Protein AF-A0A8S3G2K0-F1 (afdb_monomer)

Foldseek 3Di:
DDFAFPDDDDPVQLVVQLVVQLVVVVPPVLLVVLCVVDVVLNVLLSVQSSLVSNCVRVVVRTDPVSQVVVQVVCCVVVVQDDPPDGPPQWDADSVVRHTDGVVVVDDPDD

Radius of gyration: 14.91 Å; Cα contacts (8 Å, |Δi|>4): 100; chains: 1; bounding box: 39×33×36 Å

Solvent-accessible surface area (backbone atoms only — not comparable to full-atom values): 6477 Å² total; per-residue (Å²): 136,89,64,51,56,68,60,90,70,58,70,67,55,34,51,51,44,27,53,52,48,44,50,55,50,62,73,33,66,72,52,52,58,59,32,74,77,37,74,80,62,30,56,60,52,53,50,52,50,50,52,51,26,44,45,70,29,52,53,57,41,32,26,75,71,25,41,56,54,48,35,53,50,48,44,71,70,67,70,64,66,66,93,62,88,52,66,84,50,45,44,80,37,78,88,80,66,42,65,42,53,55,71,77,75,53,71,92,87,124

InterPro domains:
  IPR026983 Dynein heavy chain [PTHR22878] (2-107)
  IPR041466 Dynein heavy chain, AAA 5 extension domain [PF17852] (2-104)

Organism: NCBI:txid392030

Secondary structure (DSSP, 8-state):
--PPBSS---HHHHHHHHHHHHHHHHTSHHHHHHHTT-HHHHHHHHHHHHHHHHHHHTGGGB-HHHHHHHHHHHHHHH--S-SSS-GGGEEEETTTTEEEEGGGGSPTT-

Nearest PDB structures (foldseek):
  8j07-assembly1_k9  TM=7.117E-01  e=1.450E-06  Homo sapiens
  6g90-assembly1_T  TM=2.370E-01  e=3.891E+00  Saccharomyces cerevisiae
  2vwa-assembly2_B  TM=2.834E-01  e=6.927E+00  Plasmodium falciparum 3D7
  4dgw-assembly1_A  TM=2.370E-01  e=6.094E+00  Saccharomyces cerevisiae S288C

Sequence (110 aa):
MYCKELIPIHELNGIISLTKLFDTFWYTNEIQTQINENETMSGRLIEMWFVFCLMWSIAASVNDEGRRKIDIFFRETEGTFPNKDTVFEFYVDAHNRTWIHWEEQLKEGW

Structure (mmCIF, N/CA/C/O backbone):
data_AF-A0A8S3G2K0-F1
#
_entry.id   AF-A0A8S3G2K0-F1
#
loop_
_atom_site.group_PDB
_atom_site.id
_atom_site.type_symbol
_atom_site.label_atom_id
_atom_site.label_alt_id
_atom_site.label_comp_id
_atom_site.label_asym_id
_atom_site.label_entity_id
_atom_site.label_seq_id
_atom_site.pdbx_PDB_ins_code
_atom_site.Cartn_x
_atom_site.Cartn_y
_atom_site.Cartn_z
_atom_site.occupancy
_atom_site.B_iso_or_equiv
_atom_site.auth_seq_id
_atom_site.auth_comp_id
_atom_site.auth_asym_id
_atom_site.auth_atom_id
_atom_site.pdbx_PDB_model_num
ATOM 1 N N . MET A 1 1 ? 8.501 -14.806 -6.004 1.00 58.19 1 MET A N 1
ATOM 2 C CA . MET A 1 1 ? 7.073 -14.470 -6.196 1.00 58.19 1 MET A CA 1
ATOM 3 C C . MET A 1 1 ? 6.898 -13.906 -7.596 1.00 58.19 1 MET A C 1
ATOM 5 O O . MET A 1 1 ? 7.600 -12.965 -7.923 1.00 58.19 1 MET A O 1
ATOM 9 N N . TYR A 1 2 ? 6.031 -14.486 -8.428 1.00 72.12 2 TYR A N 1
ATOM 10 C CA . TYR A 1 2 ? 5.614 -13.862 -9.691 1.00 72.12 2 TYR A CA 1
ATOM 11 C C . TYR A 1 2 ? 4.174 -13.379 -9.491 1.00 72.12 2 TYR A C 1
ATOM 13 O O . TYR A 1 2 ? 3.265 -14.203 -9.323 1.00 72.12 2 TYR A O 1
ATOM 21 N N . CYS A 1 3 ? 3.995 -12.062 -9.394 1.00 80.56 3 CYS A N 1
ATOM 22 C CA . CYS A 1 3 ? 2.690 -11.412 -9.300 1.00 80.56 3 CYS A CA 1
ATOM 23 C C . CYS A 1 3 ? 2.357 -10.855 -10.680 1.00 80.56 3 CYS A C 1
ATOM 25 O O . CYS A 1 3 ? 3.170 -10.150 -11.270 1.00 80.56 3 CYS A O 1
ATOM 27 N N . LYS A 1 4 ? 1.191 -11.219 -11.214 1.00 82.81 4 LYS A N 1
ATOM 28 C CA . LYS A 1 4 ? 0.770 -10.786 -12.543 1.00 82.81 4 LYS A CA 1
ATOM 29 C C . LYS A 1 4 ? -0.134 -9.572 -12.407 1.00 82.81 4 LYS A C 1
ATOM 31 O O . LYS A 1 4 ? -1.086 -9.594 -11.630 1.00 82.81 4 LYS A O 1
ATOM 36 N N . GLU A 1 5 ? 0.152 -8.541 -13.183 1.00 84.56 5 GLU A N 1
ATOM 37 C CA . GLU A 1 5 ? -0.694 -7.357 -13.281 1.00 84.56 5 GLU A CA 1
ATOM 38 C C . GLU A 1 5 ? -2.028 -7.711 -13.944 1.00 84.56 5 GLU A C 1
ATOM 40 O O . GLU A 1 5 ? -2.072 -8.479 -14.913 1.00 84.56 5 GLU A O 1
ATOM 45 N N . LEU A 1 6 ? -3.128 -7.178 -13.404 1.00 84.81 6 LEU A N 1
ATOM 46 C CA . LEU A 1 6 ? -4.450 -7.353 -14.007 1.00 84.81 6 LEU A CA 1
ATOM 47 C C . LEU A 1 6 ? -4.545 -6.566 -15.321 1.00 84.81 6 LEU A C 1
ATOM 49 O O . LEU A 1 6 ? -5.052 -7.071 -16.322 1.00 84.81 6 LEU A O 1
ATOM 53 N N . ILE A 1 7 ? -4.020 -5.341 -15.303 1.00 84.75 7 ILE A N 1
ATOM 54 C CA . ILE A 1 7 ? -3.856 -4.463 -16.459 1.00 84.75 7 ILE A CA 1
ATOM 55 C C . ILE A 1 7 ? -2.376 -4.089 -16.498 1.00 84.75 7 ILE A C 1
ATOM 57 O O . ILE A 1 7 ? -1.879 -3.602 -15.484 1.00 84.75 7 ILE A O 1
ATOM 61 N N . PRO A 1 8 ? -1.674 -4.309 -17.622 1.00 85.00 8 PRO A N 1
ATOM 62 C CA . PRO A 1 8 ? -0.250 -4.036 -17.697 1.00 85.00 8 PRO A CA 1
ATOM 63 C C . PRO A 1 8 ? 0.018 -2.550 -17.465 1.00 85.00 8 PRO A C 1
ATOM 65 O O . PRO A 1 8 ? -0.543 -1.693 -18.157 1.00 85.00 8 PRO A O 1
ATOM 68 N N . ILE A 1 9 ? 0.892 -2.251 -16.511 1.00 87.62 9 ILE A N 1
ATOM 69 C CA . ILE A 1 9 ? 1.392 -0.907 -16.252 1.00 87.62 9 ILE A CA 1
ATOM 70 C C . ILE A 1 9 ? 2.866 -0.828 -16.636 1.00 87.62 9 ILE A C 1
ATOM 72 O O . ILE A 1 9 ? 3.628 -1.784 -16.544 1.00 87.62 9 ILE A O 1
ATOM 76 N N . HIS A 1 10 ? 3.290 0.342 -17.104 1.00 90.19 10 HIS A N 1
ATOM 77 C CA . HIS A 1 10 ? 4.711 0.586 -17.309 1.00 90.19 10 HIS A CA 1
ATOM 78 C C . HIS A 1 10 ? 5.395 0.718 -15.940 1.00 90.19 10 HIS A C 1
ATOM 80 O O . HIS A 1 10 ? 4.887 1.438 -15.083 1.00 90.19 10 HIS A O 1
ATOM 86 N N . GLU A 1 11 ? 6.565 0.107 -15.745 1.00 88.62 11 GLU A N 1
ATOM 87 C CA . GLU A 1 11 ? 7.282 0.106 -14.454 1.00 88.62 11 GLU A CA 1
ATOM 88 C C . GLU A 1 11 ? 7.479 1.525 -13.892 1.00 88.62 11 GLU A C 1
ATOM 90 O O . GLU A 1 11 ? 7.171 1.805 -12.733 1.00 88.62 11 GLU A O 1
ATOM 95 N N . LEU A 1 12 ? 7.895 2.463 -14.753 1.00 93.31 12 LEU A N 1
ATOM 96 C CA . LEU A 1 12 ? 8.014 3.884 -14.400 1.00 93.31 12 LEU A CA 1
ATOM 97 C C . LEU A 1 12 ? 6.704 4.496 -13.889 1.00 93.31 12 LEU A C 1
ATOM 99 O O . LEU A 1 12 ? 6.749 5.343 -13.004 1.00 93.31 12 LEU A O 1
ATOM 103 N N . ASN A 1 13 ? 5.543 4.074 -14.396 1.00 92.62 13 ASN A N 1
ATOM 104 C CA . ASN A 1 13 ? 4.261 4.573 -13.900 1.00 92.62 13 ASN A CA 1
ATOM 105 C C . ASN A 1 13 ? 3.989 4.073 -12.478 1.00 92.62 13 ASN A C 1
ATOM 107 O O . ASN A 1 13 ? 3.457 4.833 -11.675 1.00 92.62 13 ASN A O 1
ATOM 111 N N . GLY A 1 14 ? 4.385 2.840 -12.147 1.00 91.31 14 GLY A N 1
ATOM 112 C CA . GLY A 1 14 ? 4.322 2.327 -10.777 1.00 91.31 14 GLY A CA 1
ATOM 113 C C . GLY A 1 14 ? 5.177 3.159 -9.819 1.00 91.31 14 GLY A C 1
ATOM 114 O O . GLY A 1 14 ? 4.691 3.591 -8.776 1.00 91.31 14 GLY A O 1
ATOM 115 N N . ILE A 1 15 ? 6.414 3.471 -10.222 1.00 93.81 15 ILE A N 1
ATOM 116 C CA . ILE A 1 15 ? 7.331 4.317 -9.440 1.00 93.81 15 ILE A CA 1
ATOM 117 C C . ILE A 1 15 ? 6.772 5.735 -9.285 1.00 93.81 15 ILE A C 1
ATOM 119 O O . ILE A 1 15 ? 6.736 6.257 -8.177 1.00 93.81 15 ILE A O 1
ATOM 123 N N . ILE A 1 16 ? 6.292 6.349 -10.369 1.00 95.06 16 ILE A N 1
ATOM 124 C CA . ILE A 1 16 ? 5.705 7.696 -10.332 1.00 95.06 16 ILE A CA 1
ATOM 125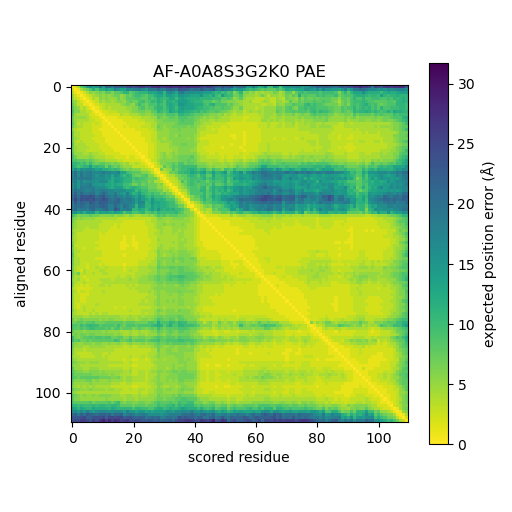 C C . ILE A 1 16 ? 4.481 7.733 -9.409 1.00 95.06 16 ILE A C 1
ATOM 127 O O . ILE A 1 16 ? 4.302 8.700 -8.673 1.00 95.06 16 ILE A O 1
ATOM 131 N N . SER A 1 17 ? 3.630 6.705 -9.440 1.00 94.56 17 SER A N 1
ATOM 132 C CA . SER A 1 17 ? 2.479 6.602 -8.538 1.00 94.56 17 SER A CA 1
ATOM 133 C C . SER A 1 17 ? 2.915 6.480 -7.081 1.00 94.56 17 SER A C 1
ATOM 135 O O . SER A 1 17 ? 2.361 7.174 -6.233 1.00 94.56 17 SER A O 1
ATOM 137 N N . LEU A 1 18 ? 3.930 5.657 -6.796 1.00 94.50 18 LEU A N 1
ATOM 138 C CA . LEU A 1 18 ? 4.499 5.504 -5.457 1.00 94.50 18 LEU A CA 1
ATOM 139 C C . LEU A 1 18 ? 5.025 6.837 -4.919 1.00 94.50 18 LEU A C 1
ATOM 141 O O . LEU A 1 18 ? 4.640 7.244 -3.826 1.00 94.50 18 LEU A O 1
ATOM 145 N N . THR A 1 19 ? 5.879 7.525 -5.683 1.00 93.62 19 THR A N 1
ATOM 146 C CA . THR A 1 19 ? 6.498 8.778 -5.229 1.00 93.62 19 THR A CA 1
ATOM 147 C C . THR A 1 19 ? 5.461 9.876 -5.060 1.00 93.62 19 THR A C 1
ATOM 149 O O . THR A 1 19 ? 5.477 10.563 -4.051 1.00 93.62 19 THR A O 1
ATOM 152 N N . LYS A 1 20 ? 4.503 10.000 -5.989 1.00 94.00 20 LYS A N 1
ATOM 153 C CA . LYS A 1 20 ? 3.414 10.978 -5.861 1.00 94.00 20 LYS A CA 1
ATOM 154 C C . LYS A 1 20 ? 2.564 10.726 -4.624 1.00 94.00 20 LYS A C 1
ATOM 156 O O . LYS A 1 20 ? 2.225 11.674 -3.928 1.00 94.00 20 LYS A O 1
ATOM 161 N N . LEU A 1 21 ? 2.210 9.469 -4.361 1.00 92.25 21 LEU A N 1
ATOM 162 C CA . LEU A 1 21 ? 1.410 9.117 -3.194 1.00 92.25 21 LEU A CA 1
ATOM 163 C C . LEU A 1 21 ? 2.181 9.429 -1.904 1.00 92.25 21 LEU A C 1
ATOM 165 O O . LEU A 1 21 ? 1.653 10.091 -1.014 1.00 92.25 21 LEU A O 1
ATOM 169 N N . PHE A 1 22 ? 3.458 9.058 -1.844 1.00 91.12 22 PHE A N 1
ATOM 170 C CA . PHE A 1 22 ? 4.312 9.361 -0.699 1.00 91.12 22 PHE A CA 1
ATOM 171 C C . PHE A 1 22 ? 4.489 10.872 -0.476 1.00 91.12 22 PHE A C 1
ATOM 173 O O . PHE A 1 22 ? 4.326 11.347 0.648 1.00 91.12 22 PHE A O 1
ATOM 180 N N . ASP A 1 23 ? 4.717 11.641 -1.545 1.00 89.88 23 ASP A N 1
ATOM 181 C CA . ASP A 1 23 ? 4.805 13.102 -1.490 1.00 89.88 23 ASP A CA 1
ATOM 182 C C . ASP A 1 23 ? 3.511 13.707 -0.931 1.00 89.88 23 ASP A C 1
ATOM 184 O O . ASP A 1 23 ? 3.559 14.571 -0.057 1.00 89.88 23 ASP A O 1
ATOM 188 N N . THR A 1 24 ? 2.336 13.239 -1.377 1.00 88.06 24 THR A N 1
ATOM 189 C CA . THR A 1 24 ? 1.054 13.771 -0.879 1.00 88.06 24 THR A CA 1
ATOM 190 C C . THR A 1 24 ? 0.898 13.597 0.628 1.00 88.06 24 THR A C 1
ATOM 192 O O . THR A 1 24 ? 0.464 14.529 1.307 1.00 88.06 24 THR A O 1
ATOM 195 N N . PHE A 1 25 ? 1.316 12.454 1.171 1.00 81.88 25 PHE A N 1
ATOM 196 C CA . PHE A 1 25 ? 1.282 12.214 2.609 1.00 81.88 25 PHE A CA 1
ATOM 197 C C . PHE A 1 25 ? 2.299 13.079 3.350 1.00 81.88 25 PHE A C 1
ATOM 199 O O . PHE A 1 25 ? 1.948 13.687 4.358 1.00 81.88 25 PHE A O 1
ATOM 206 N N . TRP A 1 26 ? 3.514 13.230 2.818 1.00 75.00 26 TRP A N 1
ATOM 207 C CA . TRP A 1 26 ? 4.535 14.093 3.415 1.00 75.00 26 TRP A CA 1
ATOM 208 C C . TRP A 1 26 ? 4.072 15.547 3.580 1.00 75.00 26 TRP A C 1
ATOM 210 O O . TRP A 1 26 ? 4.332 16.171 4.607 1.00 75.00 26 TRP A O 1
ATOM 220 N N . TYR A 1 27 ? 3.34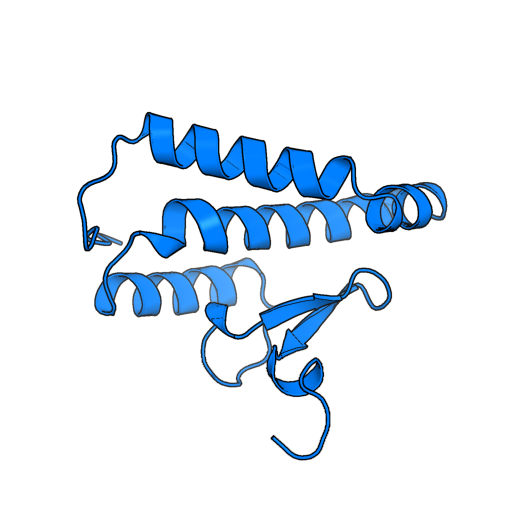6 16.082 2.594 1.00 72.06 27 TYR A N 1
ATOM 221 C CA . TYR A 1 27 ? 2.787 17.437 2.658 1.00 72.06 27 TYR A CA 1
ATOM 222 C C . TYR A 1 27 ? 1.524 17.554 3.522 1.00 72.06 27 TYR A C 1
ATOM 224 O O . TYR A 1 27 ? 1.027 18.662 3.737 1.00 72.06 27 TYR A O 1
ATOM 232 N N . THR A 1 28 ? 0.979 16.443 4.018 1.00 72.06 28 THR A N 1
ATOM 233 C CA . THR A 1 28 ? -0.186 16.476 4.900 1.00 72.06 28 THR A CA 1
ATOM 234 C C . THR A 1 28 ? 0.267 16.889 6.300 1.00 72.06 28 THR A C 1
ATOM 236 O O . THR A 1 28 ? 1.097 16.224 6.921 1.00 72.06 28 THR A O 1
ATOM 239 N N . ASN A 1 29 ? -0.291 17.993 6.815 1.00 58.25 29 ASN A N 1
ATOM 240 C CA . ASN A 1 29 ? 0.101 18.582 8.105 1.00 58.25 29 ASN A CA 1
ATOM 241 C C . ASN A 1 29 ? 0.083 17.581 9.276 1.00 58.25 29 ASN A C 1
ATOM 243 O O . ASN A 1 29 ? 0.828 17.770 10.229 1.00 58.25 29 ASN A O 1
ATOM 247 N N . GLU A 1 30 ? -0.739 16.530 9.209 1.00 62.62 30 GLU A N 1
ATOM 248 C CA . GLU A 1 30 ? -0.860 15.490 10.242 1.00 62.62 30 GLU A CA 1
ATOM 249 C C . GLU A 1 30 ? 0.433 14.701 10.468 1.00 62.62 30 GLU A C 1
ATOM 251 O O . GLU A 1 30 ? 0.786 14.407 11.608 1.00 62.62 30 GLU A O 1
ATOM 256 N N . ILE A 1 31 ? 1.172 14.390 9.400 1.00 63.94 31 ILE A N 1
ATOM 257 C CA . ILE A 1 31 ? 2.445 13.673 9.517 1.00 63.94 31 ILE A CA 1
ATOM 258 C C . ILE A 1 31 ? 3.524 14.629 10.025 1.00 63.94 31 ILE A C 1
ATOM 260 O O . ILE A 1 31 ? 4.303 14.287 10.913 1.00 63.94 31 ILE A O 1
ATOM 264 N N . GLN A 1 32 ? 3.548 15.856 9.504 1.00 61.38 32 GLN A N 1
ATOM 265 C CA . GLN A 1 32 ? 4.577 16.831 9.848 1.00 61.38 32 GLN A CA 1
ATOM 266 C C . GLN A 1 32 ? 4.494 17.285 11.313 1.00 61.38 32 GLN A C 1
ATOM 268 O O . GLN A 1 32 ? 5.529 17.467 11.953 1.00 61.38 32 GLN A O 1
ATOM 273 N N . THR A 1 33 ? 3.291 17.433 11.878 1.00 63.41 33 THR A N 1
ATOM 274 C CA . THR A 1 33 ? 3.129 17.758 13.303 1.00 63.41 33 THR A CA 1
ATOM 275 C C . THR A 1 33 ? 3.598 16.620 14.206 1.00 63.41 33 THR A C 1
ATOM 277 O O . THR A 1 33 ? 4.315 16.883 15.167 1.00 63.41 33 THR A O 1
ATOM 280 N N . GLN A 1 34 ? 3.289 15.366 13.871 1.00 61.72 34 GLN A N 1
ATOM 281 C CA . GLN A 1 34 ? 3.641 14.202 14.694 1.00 61.72 34 GLN A CA 1
ATOM 282 C C . GLN A 1 34 ? 5.116 13.780 14.585 1.00 61.72 34 GLN A C 1
ATOM 284 O O . GLN A 1 34 ? 5.681 13.255 15.545 1.00 61.72 34 GLN A O 1
ATOM 289 N N . ILE A 1 35 ? 5.770 14.033 13.446 1.00 62.94 35 ILE A N 1
ATOM 290 C CA . ILE A 1 35 ? 7.212 13.793 13.263 1.00 62.94 35 ILE A CA 1
ATOM 291 C C . ILE A 1 35 ? 8.053 14.737 14.134 1.00 62.94 35 ILE A C 1
ATOM 293 O O . ILE A 1 35 ? 9.058 14.313 14.705 1.00 62.94 35 ILE A O 1
ATOM 297 N N . ASN A 1 36 ? 7.632 15.996 14.276 1.00 59.94 36 ASN A N 1
ATOM 298 C CA . ASN A 1 36 ? 8.380 17.014 15.019 1.00 59.94 36 ASN A CA 1
ATOM 299 C C . ASN A 1 36 ? 8.403 16.777 16.539 1.00 59.94 36 ASN A C 1
ATOM 301 O O . ASN A 1 36 ? 9.250 17.339 17.230 1.00 59.94 36 ASN A O 1
ATOM 305 N N . GLU A 1 37 ? 7.493 15.957 17.069 1.00 61.72 37 GLU A N 1
ATOM 306 C CA . GLU A 1 37 ? 7.398 15.693 18.507 1.00 61.72 37 GLU A CA 1
ATOM 307 C C . GLU A 1 37 ? 8.433 14.669 19.005 1.00 61.72 37 GLU A C 1
ATOM 309 O O . GLU A 1 37 ? 8.795 14.718 20.177 1.00 61.72 37 GLU A O 1
ATOM 314 N N . ASN A 1 38 ? 8.934 13.759 18.152 1.00 60.53 38 ASN A N 1
ATOM 315 C CA . ASN A 1 38 ? 9.957 12.766 18.523 1.00 60.53 38 ASN A CA 1
ATOM 316 C C . ASN A 1 38 ? 10.725 12.215 17.298 1.00 60.53 38 ASN A C 1
ATOM 318 O O . ASN A 1 38 ? 10.225 11.343 16.582 1.00 60.53 38 ASN A O 1
ATOM 322 N N . GLU A 1 39 ? 11.989 12.621 17.117 1.00 60.25 39 GLU A N 1
ATOM 323 C CA . GLU A 1 39 ? 12.839 12.221 15.975 1.00 60.25 39 GLU A CA 1
ATOM 324 C C . GLU A 1 39 ? 12.977 10.698 15.795 1.00 60.25 39 GLU A C 1
ATOM 326 O O . GLU A 1 39 ? 12.892 10.202 14.676 1.00 60.25 39 GLU A O 1
ATOM 331 N N . THR A 1 40 ? 13.127 9.916 16.868 1.00 59.22 40 THR A N 1
ATOM 332 C CA . THR A 1 40 ? 13.228 8.443 16.776 1.00 59.22 40 THR A CA 1
ATOM 333 C C . THR A 1 40 ? 11.894 7.765 16.456 1.00 59.22 40 THR A C 1
ATOM 335 O O . THR A 1 40 ? 11.880 6.704 15.837 1.00 59.22 40 THR A O 1
ATOM 338 N N . MET A 1 41 ? 10.766 8.377 16.832 1.00 59.47 41 MET A N 1
ATOM 339 C CA . MET A 1 41 ? 9.419 7.856 16.554 1.00 59.47 41 MET A CA 1
ATOM 340 C C . MET A 1 41 ? 8.970 8.162 15.117 1.00 59.47 41 MET A C 1
ATOM 342 O O . MET A 1 41 ? 8.110 7.460 14.583 1.00 59.47 41 MET A O 1
ATOM 346 N N . SER A 1 42 ? 9.575 9.169 14.476 1.00 71.62 42 SER A N 1
ATOM 347 C CA . SER A 1 42 ? 9.297 9.540 13.084 1.00 71.62 42 SER A CA 1
ATOM 348 C C . SER A 1 42 ? 9.651 8.432 12.085 1.00 71.62 42 SER A C 1
ATOM 350 O O . SER A 1 42 ? 8.913 8.210 11.128 1.00 71.62 42 SER A O 1
ATOM 352 N N . GLY A 1 43 ? 10.729 7.681 12.342 1.00 82.44 43 GLY A N 1
ATOM 353 C CA . GLY A 1 43 ? 11.219 6.643 11.433 1.00 82.44 43 GLY A CA 1
ATOM 354 C C . GLY A 1 43 ? 10.209 5.518 11.210 1.00 82.44 43 GLY A C 1
ATOM 355 O O . GLY A 1 43 ? 9.955 5.143 10.067 1.00 82.44 43 GLY A O 1
ATOM 356 N N . ARG A 1 44 ? 9.564 5.037 12.283 1.00 85.19 44 ARG A N 1
ATOM 357 C CA . ARG A 1 44 ? 8.538 3.985 12.180 1.00 85.19 44 ARG A CA 1
ATOM 358 C C . ARG A 1 44 ? 7.308 4.465 11.414 1.00 85.19 44 ARG A C 1
ATOM 360 O O . ARG A 1 44 ? 6.752 3.718 10.617 1.00 85.19 44 ARG A O 1
ATOM 367 N N . LEU A 1 45 ? 6.883 5.706 11.646 1.00 86.69 45 LEU A N 1
ATOM 368 C CA . LEU A 1 45 ? 5.733 6.275 10.950 1.00 86.69 45 LEU A CA 1
ATOM 369 C C . LEU A 1 45 ? 6.013 6.414 9.445 1.00 86.69 45 LEU A C 1
ATOM 371 O O . LEU A 1 45 ? 5.172 6.049 8.628 1.00 86.69 45 LEU A O 1
ATOM 375 N N . ILE A 1 46 ? 7.212 6.877 9.079 1.00 87.75 46 ILE A N 1
ATOM 376 C CA . ILE A 1 46 ? 7.660 6.966 7.682 1.00 87.75 46 ILE A CA 1
ATOM 377 C C . ILE A 1 46 ? 7.679 5.583 7.021 1.00 87.75 46 ILE A C 1
ATOM 379 O O . ILE A 1 46 ? 7.197 5.442 5.900 1.00 87.75 46 ILE A O 1
ATOM 383 N N . GLU A 1 47 ? 8.193 4.563 7.711 1.00 89.69 47 GLU A N 1
ATOM 384 C CA . GLU A 1 47 ? 8.208 3.176 7.228 1.00 89.69 47 GLU A CA 1
ATOM 385 C C . GLU A 1 47 ? 6.788 2.650 6.966 1.00 89.69 47 GLU A C 1
ATOM 387 O O . GLU A 1 47 ? 6.504 2.153 5.875 1.00 89.69 47 GLU A O 1
ATOM 392 N N . MET A 1 48 ? 5.862 2.843 7.911 1.00 91.38 48 MET A N 1
ATOM 393 C CA . MET A 1 48 ? 4.461 2.440 7.746 1.00 91.38 48 MET A CA 1
ATOM 394 C C . MET A 1 48 ? 3.794 3.139 6.555 1.00 91.38 48 MET A C 1
ATOM 396 O O . MET A 1 48 ? 3.128 2.487 5.748 1.00 91.38 48 MET A O 1
ATOM 400 N N . TRP A 1 49 ? 4.000 4.449 6.395 1.00 90.88 49 TRP A N 1
ATOM 401 C CA . TRP A 1 49 ? 3.472 5.190 5.246 1.00 90.88 49 TRP A CA 1
ATOM 402 C C . TRP A 1 49 ? 4.107 4.765 3.929 1.00 90.88 49 TRP A C 1
ATOM 404 O O . TRP A 1 49 ? 3.415 4.698 2.915 1.00 90.88 49 TRP A O 1
ATOM 414 N N . PHE A 1 50 ? 5.395 4.431 3.927 1.00 91.94 50 PHE A N 1
ATOM 415 C CA . PHE A 1 50 ? 6.057 3.891 2.747 1.00 91.94 50 PHE A CA 1
ATOM 416 C C . PHE A 1 50 ? 5.430 2.556 2.323 1.00 91.94 50 PHE A C 1
ATOM 418 O O . PHE A 1 50 ? 5.096 2.386 1.149 1.00 91.94 50 PHE A O 1
ATOM 425 N 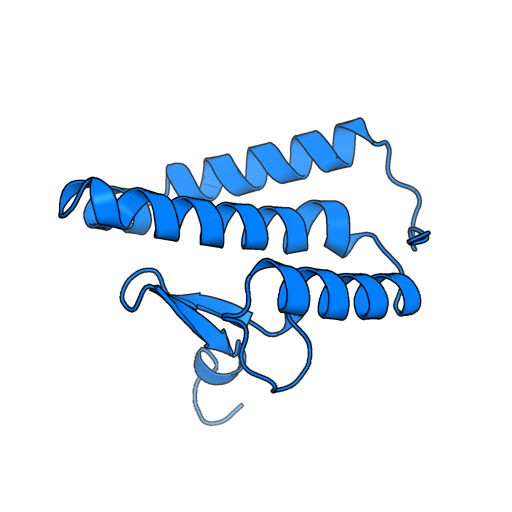N . VAL A 1 51 ? 5.186 1.644 3.272 1.00 93.62 51 VAL A N 1
ATOM 426 C CA . VAL A 1 51 ? 4.487 0.373 3.019 1.00 93.62 51 VAL A CA 1
ATOM 427 C C . VAL A 1 51 ? 3.073 0.614 2.502 1.00 93.62 51 VAL A C 1
ATOM 429 O O . VAL A 1 51 ? 2.677 0.011 1.505 1.00 93.62 51 VAL A O 1
ATOM 432 N N . PHE A 1 52 ? 2.328 1.533 3.118 1.00 93.44 52 PHE A N 1
ATOM 433 C CA . PHE A 1 52 ? 0.996 1.915 2.652 1.00 93.44 52 PHE A CA 1
ATOM 434 C C . PHE A 1 52 ? 1.032 2.433 1.207 1.00 93.44 52 PHE A C 1
ATOM 436 O O . PHE A 1 52 ? 0.241 2.004 0.364 1.00 93.44 52 PHE A O 1
ATOM 443 N N . CYS A 1 53 ? 1.992 3.301 0.883 1.00 94.50 53 CYS A N 1
ATOM 444 C CA . CYS A 1 53 ? 2.141 3.830 -0.467 1.00 94.50 53 CYS A CA 1
ATOM 445 C C . CYS A 1 53 ? 2.518 2.736 -1.469 1.00 94.50 53 CYS A C 1
ATOM 447 O O . CYS A 1 53 ? 1.991 2.714 -2.580 1.00 94.50 53 CYS A O 1
ATOM 449 N N . LEU A 1 54 ? 3.391 1.802 -1.090 1.00 94.12 54 LEU A N 1
ATOM 450 C CA . LEU A 1 54 ? 3.763 0.650 -1.913 1.00 94.12 54 LEU A CA 1
ATOM 451 C C . LEU A 1 54 ? 2.563 -0.262 -2.188 1.00 94.12 54 LEU A C 1
ATOM 453 O O . LEU A 1 54 ? 2.378 -0.726 -3.318 1.00 94.12 54 LEU A O 1
ATOM 457 N N . MET A 1 55 ? 1.724 -0.462 -1.172 1.00 94.00 55 MET A N 1
ATOM 458 C CA . MET A 1 55 ? 0.500 -1.248 -1.251 1.00 94.00 55 MET A CA 1
ATOM 459 C C . MET A 1 55 ? -0.500 -0.644 -2.252 1.00 94.00 55 MET A C 1
ATOM 461 O O . MET A 1 55 ? -1.027 -1.343 -3.117 1.00 94.00 55 MET A O 1
ATOM 465 N N . TRP A 1 56 ? -0.700 0.674 -2.194 1.00 93.88 56 TRP A N 1
ATOM 466 C CA . TRP A 1 56 ? -1.684 1.388 -3.015 1.00 93.88 56 TRP A CA 1
ATOM 467 C C . TRP A 1 56 ? -1.161 1.921 -4.356 1.00 93.88 56 TRP A C 1
ATOM 469 O O . TRP A 1 56 ? -1.929 2.495 -5.125 1.00 93.88 56 TRP A O 1
ATOM 479 N N . SER A 1 57 ? 0.114 1.699 -4.682 1.00 93.88 57 SER A N 1
ATOM 480 C CA . SER A 1 57 ? 0.696 2.062 -5.983 1.00 93.88 57 SER A CA 1
ATOM 481 C C . SER A 1 57 ? 1.034 0.830 -6.821 1.00 93.88 57 SER A C 1
ATOM 483 O O . SER A 1 57 ? 0.354 0.534 -7.801 1.00 93.88 57 SER A O 1
ATOM 485 N N . ILE A 1 58 ? 2.069 0.087 -6.430 1.00 91.69 58 ILE A N 1
ATOM 486 C CA . ILE A 1 58 ? 2.593 -1.047 -7.195 1.00 91.69 58 ILE A CA 1
ATOM 487 C C . ILE A 1 58 ? 1.720 -2.277 -6.954 1.00 91.69 58 ILE A C 1
ATOM 489 O O . ILE A 1 58 ? 1.216 -2.882 -7.900 1.00 91.69 58 ILE A O 1
ATOM 493 N N . ALA A 1 59 ? 1.473 -2.621 -5.689 1.00 91.75 59 ALA A N 1
ATOM 494 C CA . ALA A 1 59 ? 0.692 -3.803 -5.341 1.00 91.75 59 ALA A CA 1
ATOM 495 C C . ALA A 1 59 ? -0.795 -3.686 -5.708 1.00 91.75 59 ALA A C 1
ATOM 497 O O . ALA A 1 59 ? -1.460 -4.696 -5.914 1.00 91.75 59 ALA A O 1
ATOM 498 N N . ALA A 1 60 ? -1.328 -2.475 -5.858 1.00 90.31 60 ALA A N 1
ATOM 499 C CA . ALA A 1 60 ? -2.709 -2.281 -6.284 1.00 90.31 60 ALA A CA 1
ATOM 500 C C . ALA A 1 60 ? -2.978 -2.816 -7.705 1.00 90.31 60 ALA A C 1
ATOM 502 O O . ALA A 1 60 ? -4.114 -3.193 -8.004 1.00 90.31 60 ALA A O 1
ATOM 503 N N . SER A 1 61 ? -1.942 -2.872 -8.555 1.00 90.62 61 SER A N 1
ATOM 504 C CA . SER A 1 61 ? -2.029 -3.267 -9.971 1.00 90.62 61 SER A CA 1
ATOM 505 C C . SER A 1 61 ? -2.120 -4.780 -10.208 1.00 90.62 61 SER A C 1
ATOM 507 O O . SER A 1 61 ? -2.512 -5.219 -11.296 1.00 90.62 61 SER A O 1
ATOM 509 N N . VAL A 1 62 ? -1.760 -5.595 -9.211 1.00 91.81 62 VAL A N 1
ATOM 510 C CA . VAL A 1 62 ? -1.718 -7.050 -9.376 1.00 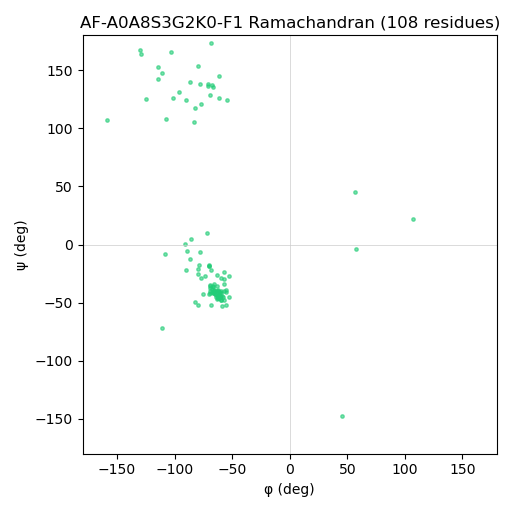91.81 62 VAL A CA 1
ATOM 511 C C . VAL A 1 62 ? -3.108 -7.674 -9.276 1.00 91.81 62 VAL A C 1
ATOM 513 O O . VAL A 1 62 ? -4.017 -7.142 -8.636 1.00 91.81 62 VAL A O 1
ATOM 516 N N . ASN A 1 63 ? -3.268 -8.825 -9.923 1.00 91.69 63 ASN A N 1
ATOM 517 C CA . ASN A 1 63 ? -4.484 -9.627 -9.863 1.00 91.69 63 ASN A CA 1
ATOM 518 C C . ASN A 1 63 ? -4.709 -10.248 -8.470 1.00 91.69 63 ASN A C 1
ATOM 520 O O . ASN A 1 63 ? -3.835 -10.206 -7.606 1.00 91.69 63 ASN A O 1
ATOM 524 N N . ASP A 1 64 ? -5.859 -10.895 -8.272 1.00 91.50 64 ASP A N 1
ATOM 525 C CA . ASP A 1 64 ? -6.244 -11.494 -6.983 1.00 91.50 64 ASP A CA 1
ATOM 526 C C . ASP A 1 64 ? -5.207 -12.485 -6.432 1.00 91.50 64 ASP A C 1
ATOM 528 O O . ASP A 1 64 ? -4.929 -12.512 -5.233 1.00 91.50 64 ASP A O 1
ATOM 532 N N . GLU A 1 65 ? -4.590 -13.293 -7.300 1.00 92.50 65 GLU A N 1
ATOM 533 C CA . GLU A 1 65 ? -3.533 -14.223 -6.889 1.00 92.50 65 GLU A CA 1
ATOM 534 C C . GLU A 1 65 ? -2.271 -13.475 -6.431 1.00 92.50 65 GLU A C 1
ATOM 536 O O . GLU A 1 65 ? -1.650 -13.843 -5.432 1.00 92.50 65 GLU A O 1
ATOM 541 N N . GLY A 1 66 ? -1.900 -12.405 -7.136 1.00 92.38 66 GLY A N 1
ATOM 542 C CA . GLY A 1 66 ? -0.824 -11.506 -6.745 1.00 92.38 66 GLY A CA 1
ATOM 543 C C . GLY A 1 66 ? -1.116 -10.825 -5.412 1.00 92.38 66 GLY A C 1
ATOM 544 O O . GLY A 1 66 ? -0.240 -10.800 -4.553 1.00 92.38 66 GLY A O 1
ATOM 545 N N . ARG A 1 67 ? -2.350 -10.353 -5.196 1.00 92.81 67 ARG A N 1
ATOM 546 C CA . ARG A 1 67 ? -2.765 -9.718 -3.937 1.00 92.81 67 ARG A CA 1
ATOM 547 C C . ARG A 1 67 ? -2.610 -10.662 -2.751 1.00 92.81 67 ARG A C 1
ATOM 549 O O . ARG A 1 67 ? -2.066 -10.248 -1.737 1.00 92.81 67 ARG A O 1
ATOM 556 N N . ARG A 1 68 ? -2.968 -11.943 -2.896 1.00 92.62 68 ARG A N 1
ATOM 557 C CA . ARG A 1 68 ? -2.735 -12.964 -1.852 1.00 92.62 68 ARG A CA 1
ATOM 558 C C . ARG A 1 68 ? -1.252 -13.160 -1.536 1.00 92.62 68 ARG A C 1
ATOM 560 O O . ARG A 1 68 ? -0.885 -13.302 -0.377 1.00 92.62 68 ARG A O 1
ATOM 567 N N . LYS A 1 69 ? -0.384 -13.168 -2.554 1.00 94.19 69 LYS A N 1
ATOM 568 C CA . LYS A 1 69 ? 1.074 -13.278 -2.348 1.00 94.19 69 LYS A CA 1
ATOM 569 C C . LYS A 1 69 ? 1.627 -12.045 -1.634 1.00 94.19 69 LYS A C 1
ATOM 571 O O . LYS A 1 69 ? 2.499 -12.182 -0.784 1.00 94.19 69 LYS A O 1
ATOM 576 N N . ILE A 1 70 ? 1.119 -10.867 -1.986 1.00 93.94 70 ILE A N 1
ATOM 577 C CA . ILE A 1 70 ? 1.516 -9.592 -1.388 1.00 93.94 70 ILE A CA 1
ATOM 578 C C . ILE A 1 70 ? 1.037 -9.477 0.060 1.00 93.94 70 ILE A C 1
ATOM 580 O O . ILE A 1 70 ? 1.799 -9.020 0.904 1.00 93.94 70 ILE A O 1
ATOM 584 N N . ASP A 1 71 ? -0.179 -9.932 0.358 1.00 94.00 71 ASP A N 1
ATOM 585 C CA . ASP A 1 71 ? -0.702 -10.005 1.723 1.00 94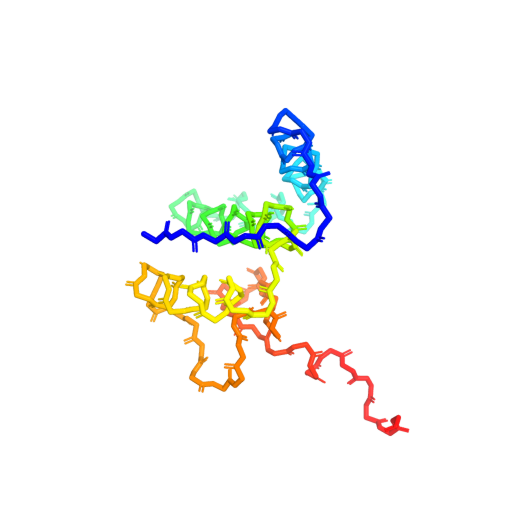.00 71 ASP A CA 1
ATOM 586 C C . ASP A 1 71 ? 0.235 -10.807 2.636 1.00 94.00 71 ASP A C 1
ATOM 588 O O . ASP A 1 71 ? 0.707 -10.290 3.647 1.00 94.00 71 ASP A O 1
ATOM 592 N N . ILE A 1 72 ? 0.605 -12.022 2.218 1.00 93.50 72 ILE A N 1
ATOM 593 C CA . ILE A 1 72 ? 1.562 -12.862 2.952 1.00 93.50 72 ILE A CA 1
ATOM 594 C C . ILE A 1 72 ? 2.916 -12.152 3.088 1.00 93.50 72 ILE A C 1
ATOM 596 O O . ILE A 1 72 ? 3.451 -12.059 4.189 1.00 93.50 72 ILE A O 1
ATOM 600 N N . PHE A 1 73 ? 3.443 -11.598 1.991 1.00 93.75 73 PHE A N 1
ATOM 601 C CA . PHE A 1 73 ? 4.732 -10.904 1.982 1.00 93.75 73 PHE A CA 1
ATOM 602 C C . PHE A 1 73 ? 4.793 -9.745 2.988 1.00 93.75 73 PHE A C 1
ATOM 604 O O . PHE A 1 73 ? 5.752 -9.638 3.756 1.00 93.75 73 PHE A O 1
ATOM 611 N N . PHE A 1 74 ? 3.778 -8.878 3.006 1.00 93.12 74 PHE A N 1
ATOM 612 C CA . PHE A 1 74 ? 3.750 -7.744 3.926 1.00 93.12 74 PHE A CA 1
ATOM 613 C C . PHE A 1 74 ? 3.561 -8.184 5.374 1.00 93.12 74 PHE A C 1
ATOM 615 O O . PHE A 1 74 ? 4.203 -7.624 6.259 1.00 93.12 74 PHE A O 1
ATOM 622 N N . ARG A 1 75 ? 2.741 -9.208 5.630 1.00 92.50 75 ARG A N 1
ATOM 623 C CA . ARG A 1 75 ? 2.560 -9.759 6.981 1.00 92.50 75 ARG A CA 1
ATOM 624 C C . ARG A 1 75 ? 3.850 -10.366 7.532 1.00 92.50 75 ARG A C 1
ATOM 626 O O . ARG A 1 75 ? 4.157 -10.153 8.700 1.00 92.50 75 ARG A O 1
ATOM 633 N N . GLU A 1 76 ? 4.622 -11.057 6.695 1.00 92.38 76 GLU A N 1
ATOM 634 C CA . GLU A 1 76 ? 5.931 -11.613 7.065 1.00 92.38 76 GLU A CA 1
ATOM 635 C C . GLU A 1 76 ? 6.996 -10.527 7.283 1.00 92.38 76 GLU A C 1
ATOM 637 O O . GLU A 1 76 ? 7.843 -10.677 8.161 1.00 92.38 76 GLU A O 1
ATOM 642 N N . THR A 1 77 ? 6.950 -9.439 6.508 1.00 88.94 77 THR A N 1
ATOM 643 C CA . THR A 1 77 ? 7.958 -8.365 6.559 1.00 88.94 77 THR A CA 1
ATOM 644 C C . THR A 1 77 ? 7.700 -7.374 7.696 1.00 88.94 77 THR A C 1
ATOM 646 O O . THR A 1 77 ? 8.608 -7.076 8.464 1.00 88.94 77 THR A O 1
ATOM 649 N N . GLU A 1 78 ? 6.469 -6.870 7.828 1.00 84.31 78 GLU A N 1
ATOM 650 C CA . GLU A 1 78 ? 6.129 -5.811 8.789 1.00 84.31 78 GLU A CA 1
ATOM 651 C C . GLU A 1 78 ? 5.687 -6.333 10.156 1.00 84.31 78 GLU A C 1
ATOM 653 O O . GLU A 1 78 ? 5.705 -5.570 11.121 1.00 84.31 78 GLU A O 1
ATOM 658 N N . GLY A 1 79 ? 5.217 -7.586 10.256 1.00 82.94 79 GLY A N 1
ATOM 659 C CA . GLY A 1 79 ? 4.817 -8.262 11.503 1.00 82.94 79 GLY A CA 1
ATOM 660 C C . GLY A 1 79 ? 3.715 -7.590 12.344 1.00 82.94 79 GLY A C 1
ATOM 661 O O . GLY A 1 79 ? 3.303 -8.136 13.364 1.00 82.94 79 GLY A O 1
ATOM 662 N N . THR A 1 80 ? 3.241 -6.410 11.944 1.00 88.94 80 THR A N 1
ATOM 663 C CA . THR A 1 80 ? 2.361 -5.524 12.725 1.00 88.94 80 THR A CA 1
ATOM 664 C C . THR A 1 80 ? 0.933 -5.469 12.192 1.00 88.94 80 THR A C 1
ATOM 666 O O . THR A 1 80 ? 0.061 -4.905 12.851 1.00 88.94 80 THR A O 1
ATOM 669 N N . PHE A 1 81 ? 0.670 -6.057 11.023 1.00 91.50 81 PHE A N 1
ATOM 670 C CA . PHE A 1 81 ? -0.676 -6.144 10.459 1.00 91.50 81 PHE A CA 1
ATOM 671 C C . PHE A 1 81 ? -1.561 -7.098 11.281 1.00 91.50 81 PHE A C 1
ATOM 673 O O . PHE A 1 81 ? -1.181 -8.256 11.478 1.00 91.50 81 PHE A O 1
ATOM 680 N N . PRO A 1 82 ? -2.765 -6.678 11.710 1.00 91.12 82 PRO A N 1
ATOM 681 C CA . PRO A 1 82 ? -3.720 -7.558 12.381 1.00 91.12 82 PRO A CA 1
ATOM 682 C C . PRO A 1 82 ? -4.161 -8.727 11.489 1.00 91.12 82 PRO A C 1
ATOM 684 O O . PRO A 1 82 ? -4.346 -8.553 10.289 1.00 91.12 82 PRO A O 1
ATOM 687 N N . ASN A 1 83 ? -4.405 -9.911 12.060 1.00 89.19 83 ASN A N 1
ATOM 688 C CA . ASN A 1 83 ? -4.744 -11.147 11.319 1.00 89.19 83 ASN A CA 1
ATOM 689 C C . ASN A 1 83 ? -6.159 -11.182 10.694 1.00 89.19 83 ASN A C 1
ATOM 691 O O . ASN A 1 83 ? -6.604 -12.242 10.257 1.00 89.19 83 ASN A O 1
ATOM 695 N N . LYS A 1 84 ? -6.886 -10.062 10.690 1.00 90.81 84 LYS A N 1
ATOM 696 C CA . LYS A 1 84 ? -8.208 -9.937 10.059 1.00 90.81 84 LYS A CA 1
ATOM 697 C C . LYS A 1 84 ? -8.025 -9.562 8.583 1.00 90.81 84 LYS A C 1
ATOM 699 O O . LYS A 1 84 ? -7.149 -8.755 8.295 1.00 90.81 84 LYS A O 1
ATOM 704 N N . ASP A 1 85 ? -8.831 -10.150 7.698 1.00 92.19 85 ASP A N 1
ATOM 705 C CA . ASP A 1 85 ? -8.881 -9.871 6.252 1.00 92.19 85 ASP A CA 1
ATOM 706 C C . ASP A 1 85 ? -7.491 -9.776 5.587 1.00 92.19 85 ASP A C 1
ATOM 708 O O . ASP A 1 85 ? -6.576 -10.510 5.975 1.00 92.19 85 ASP A O 1
ATOM 712 N N . THR A 1 86 ? -7.307 -8.955 4.552 1.00 93.31 86 THR A N 1
ATOM 713 C CA . THR A 1 86 ? -5.998 -8.758 3.914 1.00 93.31 86 THR A CA 1
ATOM 714 C C . THR A 1 86 ? -5.381 -7.430 4.344 1.00 93.31 86 THR A C 1
ATOM 716 O O . THR A 1 86 ? -6.035 -6.561 4.914 1.00 93.31 86 THR A O 1
ATOM 719 N N . VAL A 1 87 ? -4.088 -7.243 4.091 1.00 94.62 87 VAL A N 1
ATOM 720 C CA . VAL A 1 87 ? -3.397 -5.974 4.376 1.00 94.62 87 VAL A CA 1
ATOM 721 C C . VAL A 1 87 ? -4.043 -4.768 3.678 1.00 94.62 87 VAL A C 1
ATOM 723 O O . VAL A 1 87 ? -3.914 -3.649 4.167 1.00 94.62 87 VAL A O 1
ATOM 726 N N . PHE A 1 88 ? -4.772 -4.991 2.577 1.00 94.06 88 PHE A N 1
ATOM 727 C CA . PHE A 1 88 ? -5.457 -3.943 1.816 1.00 94.06 88 PHE A CA 1
ATOM 728 C C . PHE A 1 88 ? -6.655 -3.339 2.566 1.00 94.06 88 PHE A C 1
ATOM 730 O O . PHE A 1 88 ? -7.075 -2.226 2.247 1.00 94.06 88 PHE A O 1
ATOM 737 N N . GLU A 1 89 ? -7.177 -4.027 3.585 1.00 94.75 89 GLU A N 1
ATOM 738 C CA . GLU A 1 89 ? -8.282 -3.548 4.415 1.00 94.75 89 GLU A CA 1
ATOM 739 C C . GLU A 1 89 ? -7.819 -2.656 5.583 1.00 94.75 89 GLU A C 1
ATOM 741 O O . GLU A 1 89 ? -8.645 -2.219 6.385 1.00 94.75 89 GLU A O 1
ATOM 746 N N . PHE A 1 90 ? -6.524 -2.335 5.663 1.00 94.31 90 PHE A N 1
ATOM 747 C CA . PHE A 1 90 ? -5.962 -1.499 6.721 1.00 94.31 90 PHE A CA 1
ATOM 748 C C . PHE A 1 90 ? -5.420 -0.162 6.212 1.00 94.31 90 PHE A C 1
ATOM 750 O O . PHE A 1 90 ? -4.952 -0.028 5.078 1.00 94.31 90 PHE A O 1
ATOM 757 N N . TYR A 1 91 ? -5.424 0.825 7.104 1.00 91.94 91 TYR A N 1
ATOM 758 C CA . TYR A 1 91 ? -4.775 2.120 6.929 1.00 91.94 91 TYR A CA 1
ATOM 759 C C . TYR A 1 91 ? -3.890 2.456 8.132 1.00 91.94 91 TYR A C 1
ATOM 761 O O . TYR A 1 91 ? -3.985 1.831 9.192 1.00 91.94 91 TYR A O 1
ATOM 769 N N . VAL A 1 92 ? -2.999 3.431 7.950 1.00 90.81 92 VAL A N 1
ATOM 770 C CA . VAL A 1 92 ? -2.079 3.887 8.996 1.00 90.81 92 VAL A CA 1
ATOM 7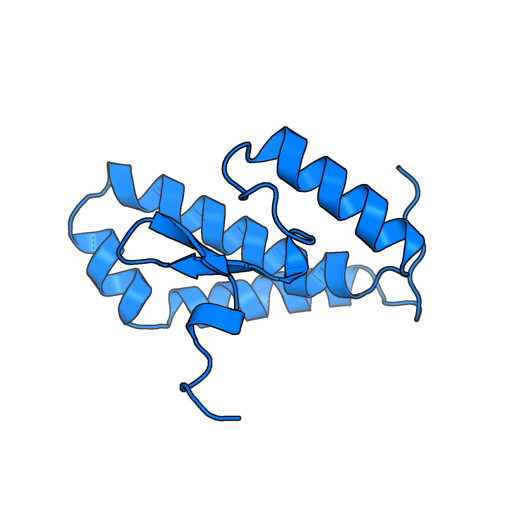71 C C . VAL A 1 92 ? -2.799 4.868 9.916 1.00 90.81 92 VAL A C 1
ATOM 773 O O . VAL A 1 92 ? -3.179 5.959 9.493 1.00 90.81 92 VAL A O 1
ATOM 776 N N . ASP A 1 93 ? -2.927 4.517 11.191 1.00 88.88 93 ASP A N 1
ATOM 777 C CA . ASP A 1 93 ? -3.229 5.487 12.236 1.00 88.88 93 ASP A CA 1
ATOM 778 C C . ASP A 1 93 ? -1.928 6.154 12.675 1.00 88.88 93 ASP A C 1
ATOM 780 O O . ASP A 1 93 ? -1.112 5.558 13.379 1.00 88.88 93 ASP A O 1
ATOM 784 N N . ALA A 1 94 ? -1.728 7.400 12.252 1.00 83.88 94 ALA A N 1
ATOM 785 C CA . ALA A 1 94 ? -0.521 8.145 12.573 1.00 83.88 94 ALA A CA 1
ATOM 786 C C . ALA A 1 94 ? -0.405 8.439 14.083 1.00 83.88 94 ALA A C 1
ATOM 788 O O . ALA A 1 94 ? 0.693 8.380 14.641 1.00 83.88 94 ALA A O 1
ATOM 789 N N . HIS A 1 95 ? -1.536 8.657 14.767 1.00 81.50 95 HIS A N 1
ATOM 790 C CA . HIS A 1 95 ? -1.565 8.990 16.190 1.00 81.50 95 HIS A CA 1
ATOM 791 C C . HIS A 1 95 ? -1.121 7.807 17.056 1.00 81.50 95 HIS A C 1
ATOM 793 O O . HIS A 1 95 ? -0.209 7.937 17.876 1.00 81.50 95 HIS A O 1
ATOM 799 N N . ASN A 1 96 ? -1.736 6.640 16.845 1.00 85.06 96 ASN A N 1
ATOM 800 C CA . ASN A 1 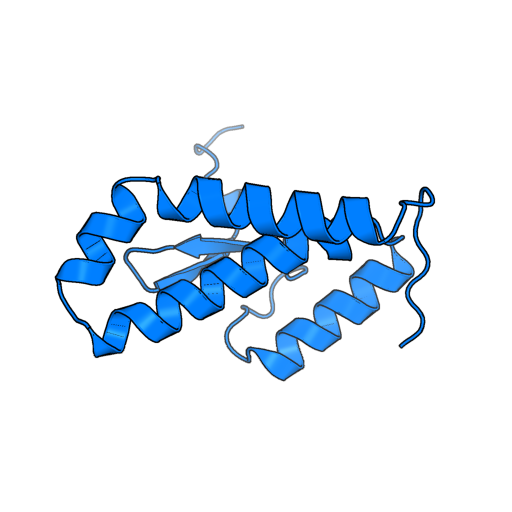96 ? -1.404 5.432 17.602 1.00 85.06 96 ASN A CA 1
ATOM 801 C C . ASN A 1 96 ? -0.233 4.642 16.999 1.00 85.06 96 ASN A C 1
ATOM 803 O O . ASN A 1 96 ? 0.332 3.782 17.675 1.00 85.06 96 ASN A O 1
ATOM 807 N N . ARG A 1 97 ? 0.179 4.962 15.764 1.00 85.50 97 ARG A N 1
ATOM 808 C CA . ARG A 1 97 ? 1.215 4.259 14.984 1.00 85.50 97 ARG A CA 1
ATOM 809 C C . ARG A 1 97 ? 0.896 2.777 14.816 1.00 85.50 97 ARG A C 1
ATOM 811 O O . ARG A 1 97 ? 1.745 1.905 15.001 1.00 85.50 97 ARG A O 1
ATOM 818 N N . THR A 1 98 ? -0.354 2.501 14.477 1.00 90.75 98 THR A N 1
ATOM 819 C CA . THR A 1 98 ? -0.891 1.154 14.286 1.00 90.75 98 THR A CA 1
ATOM 820 C C . THR A 1 98 ? -1.631 1.053 12.959 1.00 90.75 98 THR A C 1
ATOM 822 O O . THR A 1 98 ? -1.913 2.051 12.297 1.00 90.75 98 THR A O 1
ATOM 825 N N . TRP A 1 99 ? -1.925 -0.180 12.558 1.00 92.88 99 TRP A N 1
ATOM 826 C CA . TRP A 1 99 ? -2.810 -0.460 11.436 1.00 92.88 99 TRP A CA 1
ATOM 827 C C . TRP A 1 99 ? -4.239 -0.582 11.951 1.00 92.88 99 TRP A C 1
ATOM 829 O O . TRP A 1 99 ? -4.500 -1.397 12.838 1.00 92.88 99 TRP A O 1
ATOM 839 N N . ILE A 1 100 ? -5.148 0.210 11.393 1.00 93.75 100 ILE A N 1
ATOM 840 C CA . ILE A 1 100 ? -6.573 0.183 11.733 1.00 93.75 100 ILE A CA 1
ATOM 841 C C . ILE A 1 100 ? -7.368 -0.280 10.518 1.00 93.75 100 ILE A C 1
ATOM 843 O O . ILE A 1 100 ? -7.017 0.033 9.381 1.00 93.75 100 ILE A O 1
ATOM 847 N N . HIS A 1 101 ? -8.413 -1.071 10.755 1.00 94.06 101 HIS A N 1
ATOM 848 C CA . HIS A 1 101 ? -9.271 -1.579 9.694 1.00 94.06 101 HIS A CA 1
ATOM 849 C C . HIS A 1 101 ? -10.125 -0.447 9.101 1.00 94.06 101 HIS A C 1
ATOM 851 O O . HIS A 1 101 ? -10.693 0.350 9.846 1.00 94.06 101 HIS A O 1
ATOM 857 N N . TRP A 1 102 ? -10.285 -0.386 7.776 1.00 91.19 102 TRP A N 1
ATOM 858 C CA . TRP A 1 102 ? -11.074 0.669 7.120 1.00 91.19 102 TRP A CA 1
ATOM 859 C C . TRP A 1 102 ? -12.525 0.746 7.613 1.00 91.19 102 TRP A C 1
ATOM 861 O O . TRP A 1 102 ? -13.101 1.830 7.638 1.00 91.19 102 TRP A O 1
ATOM 871 N N . GLU A 1 103 ? -13.111 -0.373 8.047 1.00 89.69 103 GLU A N 1
ATOM 872 C CA . GLU A 1 103 ? -14.464 -0.383 8.631 1.00 89.69 103 GLU A CA 1
ATOM 873 C C . GLU A 1 103 ? -14.589 0.489 9.884 1.00 89.69 103 GLU A C 1
ATOM 875 O O . GLU A 1 103 ? -15.663 1.025 10.131 1.00 89.69 103 GLU A O 1
ATOM 880 N N . GLU A 1 104 ? -13.516 0.682 10.656 1.00 87.12 104 GLU A N 1
ATOM 881 C CA . GLU A 1 104 ? -13.546 1.537 11.852 1.00 87.12 104 GLU A CA 1
ATOM 882 C C . GLU A 1 104 ? -13.668 3.027 11.499 1.00 87.12 104 GLU A C 1
ATOM 884 O O . GLU A 1 104 ? -14.059 3.838 12.335 1.00 87.12 104 GLU A O 1
ATOM 889 N N . GLN A 1 105 ? -13.371 3.393 10.247 1.00 80.69 105 GLN A N 1
ATOM 890 C CA . GLN A 1 105 ? -13.577 4.742 9.717 1.00 80.69 105 GLN A CA 1
ATOM 891 C C . GLN A 1 105 ? -14.966 4.936 9.096 1.00 80.69 105 GLN A C 1
ATOM 893 O O . GLN A 1 105 ? -15.326 6.054 8.714 1.00 80.69 105 GLN A O 1
ATOM 898 N N . LEU A 1 106 ? -15.772 3.876 8.989 1.00 79.56 106 LEU A N 1
ATOM 899 C CA . LEU A 1 106 ? -17.152 3.991 8.536 1.00 79.56 106 LEU A CA 1
ATOM 900 C C . LEU A 1 106 ? -18.026 4.511 9.680 1.00 79.56 106 LEU A C 1
ATOM 902 O O . LEU A 1 106 ? -17.904 4.103 10.832 1.00 79.56 106 LEU A O 1
ATOM 906 N N . LYS A 1 107 ? -18.943 5.427 9.361 1.00 74.75 107 LYS A N 1
ATOM 907 C CA . LYS A 1 107 ? -19.945 5.885 10.332 1.00 74.75 107 LYS A CA 1
ATOM 908 C C . LYS A 1 107 ? -20.888 4.727 10.654 1.00 74.75 107 LYS A C 1
ATOM 910 O O . LYS A 1 107 ? -21.368 4.075 9.728 1.00 74.75 107 LYS A O 1
ATOM 915 N N . GLU A 1 108 ? -21.205 4.521 11.931 1.00 72.12 108 GLU A N 1
ATOM 916 C CA . GLU A 1 108 ? -22.217 3.537 12.331 1.00 72.12 108 GLU A CA 1
ATOM 917 C C . GLU A 1 108 ? -23.547 3.804 11.597 1.00 72.12 108 GLU A C 1
ATOM 919 O O . GLU A 1 108 ? -24.091 4.909 11.668 1.00 72.12 108 GLU A O 1
ATOM 924 N N . GLY A 1 109 ? -24.067 2.793 10.890 1.00 66.56 109 GLY A N 1
ATOM 925 C CA . GLY A 1 109 ? -25.405 2.823 10.282 1.00 66.56 109 GLY A CA 1
ATOM 926 C C . GLY A 1 109 ? -25.487 2.971 8.756 1.00 66.56 109 GLY A C 1
ATOM 927 O O . GLY A 1 109 ? -26.532 3.411 8.276 1.00 66.56 109 GLY A O 1
ATOM 928 N N . TRP A 1 110 ? -24.436 2.623 8.007 1.00 53.88 110 TRP A N 1
ATOM 929 C CA . TRP A 1 110 ? -24.529 2.368 6.559 1.00 53.88 110 TRP A CA 1
ATOM 930 C C . TRP A 1 110 ? -24.943 0.928 6.253 1.00 53.88 110 TRP A C 1
ATOM 932 O O . TRP A 1 110 ? -24.443 0.015 6.948 1.00 53.88 110 TRP A O 1
#

pLDDT: mean 84.89, std 11.4, range [53.88, 95.06]

Mean predicted aligned error: 6.22 Å

=== Feature glossary ===
A reading guide for the features in this record.

Start from the sequence.

  · Sequence gives the chain of amino acids in standard one-letter code (A=alanine, C=cysteine, …, Y=tyrosine), read N→C. It is the only feature that is directly encoded by the gene; all structural features are derived from the folded form of this sequence.

Fold it, and yo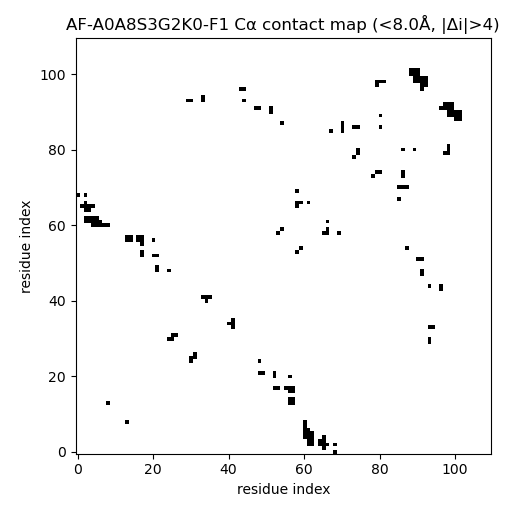u get atomic coordinates and the backbone conformation that goes with them.

  · Structure coordinates are given as an mmCIF _atom_site loop: one row per atom with element, residue name, chain id, sequence number, and x/y/z position in Å. Only the four main-chain atoms per residue are included here; side chains are omitted to keep the record compact.

  · Backbone dihedral angles. Every residue except chain termini has a φ (preceding-C → N → Cα → C) and a ψ (N → Cα → C → next-N). They are reported in degrees following the IUPAC sign convention. Secondary structure is essentially a statement about which (φ, ψ) basin each residue occupies.

  · Eight-state secondary structure (DSSP): H is the canonical α-helix, G the tighter 3₁₀-helix, I the wider π-helix; E/B are β-structure, T and S are turns and bends, and '-' is everything else. DSSP derives these from the pattern of main-chain N–H···O=C hydrogen bonds, not from the sequence.

  · SS3 is a coarse helix/strand/coil call (letters a/b/c) made by the P-SEA algorithm from inter-Cα distances and dihedrals. It is less detailed than DSSP but needs only Cα positions.

Summarize the fold with a handful of shape descriptors and a per-residue structural alphabet.

  · Radius of gyration (Rg) is the root-mean-square distance of Cα atoms from their centroid — a single number for overall size and compactness. A globular domain of N residues has Rg ≈ 2.2·N^0.38 Å; an extended or disordered chain has a much larger Rg. The Cα contact count is the number of residue pairs whose Cα atoms are within 8 Å and are more than four positions apart in sequence — a standard proxy for tertiary packing density. The bounding box is the smallest axis-aligned box enclosing all Cα atoms.

  · 3Di is Foldseek's structural alphabet. Each residue is assigned one of twenty discrete states based on how its Cα sits relative to its spatial (not sequential) neighbors. Aligning 3Di strings finds structural homologs roughly as well as full 3D superposition, but orders of magnitude faster.

  · Solvent-accessible surface area (SASA) is the area in Å² traced out by the centre of a 1.4 Å probe sphere (a water molecule) rolled over the protein's van der Waals surface (Shrake–Rupley / Lee–Richards construction). Buried residues have near-zero SASA; fully exposed residues can exceed 200 Å². The total SASA scales roughly with the number of surface residues.

Ask how reliable the model is.

  · For AlphaFold models, the B-factor field carries pLDDT — the model's own estimate of local accuracy on a 0–100 scale. Regions with pLDDT<50 should be treated as essentially unmodeled; they often correspond to intrinsically disordered segments.

  · For experimental (PDB) structures, the B-factor (temperature factor) quantifies the positional spread of each atom in the crystal — a combination of thermal vibration and static disorder — in units of Å². High B-factors mark flexible loops or poorly resolved regions; low B-factors mark the rigid, well-ordered core.

  · Predicted Aligned Error (PAE) is 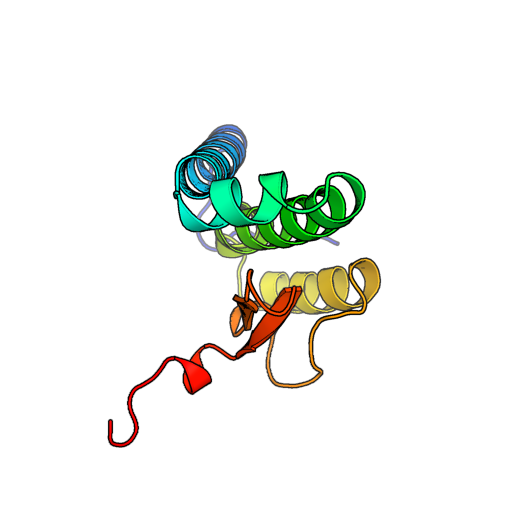an AlphaFold confidence matrix: entry (i, j) is the expected error in the position of residue j, in ångströms, when the prediction is superimposed on the true structure at residue i. Low PAE within a block of residues means that block is internally rigid and well-predicted; high PAE between two blocks means their relative placement is uncertain even if each block individually is confident.

Place it in context: what it resembles, what it is annotated as, and how it looks.

  · Structural nearest neighbors (via Foldseek easy-search vs the PDB). Reported per hit: target PDB id, E-value, and alignment TM-score. A TM-score above ~0.5 is the conventional threshold for 'same fold'.

  · Functional annotations link the protein to curated databases. InterPro entries identify conserved domains and families by matching the sequence against member-database signatures (Pfam, PROSITE, CDD, …). Gene Ontology (GO) terms describe molecular function, biological process, and cellular component in a controlled vocabulary. CATH places the structure in a hierarchical fold classification (Class/Architecture/Topology/Homologous-superfamily). The organism is the source species.

  · The contact map is a binary N×N matrix image: pixel (i, j) is dark where Cα_i and Cα_j are within 8 Å and |i−j|>4. Because the |i−j|>4 filter removes local helical contacts, off-diagonal stripes parallel to the main diagonal indicate parallel β-sheets; stripes perpendicular to it indicate antiparallel β-sheets. The Ramachandran plot scatters every residue's (φ, ψ) pair against the sterically allowed regions. The PAE heatmap renders the predicted-aligned-error matrix.

  · Six rendered views show the 3D structure from the faces of a cube — i.e. along ±x, ±y, ±z. Rendering representation is drawn randomly per protein from cartoon (secondary-structure ribbons), sticks (backbone bonds), or molecular surface; coloring is either N→C rainbow (blue at the N-terminus through red at the C-terminus) or one color per chain.